Protein AF-A0A350IUK8-F1 (afdb_monomer_lite)

Foldseek 3Di:
DDQDQAQDLEEEEAAEDLVWDDQLCALQLPDCQDLNVLVCVLQQHDNVLSSSHHGGHQDTNDGDLVSSLVSVVSNLVNCPDPSHDLEHEYEQEADSSCVSPVHDDDQAFDWDWDARPNGIYIYTHHYRSHPPGCNVVPPCRSVSNNVVCCVRPVVRPGNPHPPPPPPDD

Radius of gyration: 15.31 Å; chains: 1; bounding box: 28×51×38 Å

Sequence (169 aa):
MSIPHIVSPVLLLGELNPRGADPRLALYHMPPGCSGDRLRRILGLSPAAYLRLDRVNLCDWRWEPEAAYARYEEVLRALDLPSAPPRLTIALLGARVREATRGPAPFRVVSFTTWQSGRKCHLVGLPHPSGRCREWNKPGAVDEARRLLRQVAPEVPWGEVGASKKEDA

Secondary structure (DSSP, 8-state):
-PPP---SSEEEEEEEETT---GGGTT---STTSHHHHHHHHHT--HHHHHTSEEEEEEESS--HHHHHHHHHHHHHHTTSTTS-SSEEEEEESHHHHHHTT--SSSSSEEEEEEETTEEEEEEEE---STT-GGGGSTTHHHHHHHHHHHH-TTS-TTSS--------

Structure (mmCIF, N/CA/C/O backbone):
data_AF-A0A350IUK8-F1
#
_entry.id   AF-A0A350IUK8-F1
#
loop_
_atom_site.group_PDB
_atom_site.id
_atom_site.type_symbol
_atom_site.label_atom_id
_atom_site.label_alt_id
_atom_site.label_comp_id
_atom_site.label_asym_id
_atom_site.label_entity_id
_atom_site.label_seq_id
_atom_site.pdbx_PDB_ins_code
_atom_site.Cartn_x
_atom_site.Cartn_y
_atom_site.Cartn_z
_atom_site.occupancy
_atom_site.B_iso_or_equiv
_atom_site.auth_seq_id
_atom_site.auth_comp_id
_atom_site.auth_asym_id
_atom_site.auth_atom_id
_atom_site.pdbx_PDB_model_num
ATOM 1 N N . MET A 1 1 ? 0.944 21.542 -0.659 1.00 55.44 1 MET A N 1
ATOM 2 C CA . MET A 1 1 ? 0.353 20.267 -1.124 1.00 55.44 1 MET A CA 1
ATOM 3 C C . MET A 1 1 ? -0.887 19.997 -0.285 1.00 55.44 1 MET A C 1
ATOM 5 O O . MET A 1 1 ? -0.896 20.389 0.873 1.00 55.44 1 MET A O 1
ATOM 9 N N . SER A 1 2 ? -1.957 19.454 -0.871 1.00 66.50 2 SER A N 1
ATOM 10 C CA . SER A 1 2 ? -3.186 19.131 -0.129 1.00 66.50 2 SER A CA 1
ATOM 11 C C . SER A 1 2 ? -2.981 17.834 0.661 1.00 66.50 2 SER A C 1
ATOM 13 O O . SER A 1 2 ? -2.363 16.904 0.145 1.00 66.50 2 SER A O 1
ATOM 15 N N . ILE A 1 3 ? -3.461 17.795 1.906 1.00 73.38 3 ILE A N 1
ATOM 16 C CA . ILE A 1 3 ? -3.424 16.602 2.763 1.00 73.38 3 ILE A CA 1
ATOM 17 C C . ILE A 1 3 ? -4.226 15.485 2.070 1.00 73.38 3 ILE A C 1
ATOM 19 O O . ILE A 1 3 ? -5.337 15.749 1.605 1.00 73.38 3 ILE A O 1
ATOM 23 N N . PRO A 1 4 ? -3.701 14.249 1.966 1.00 81.50 4 PRO A N 1
ATOM 24 C CA . PRO A 1 4 ? -4.431 13.166 1.320 1.00 81.50 4 PRO A CA 1
ATOM 25 C C . PRO A 1 4 ? -5.722 12.850 2.085 1.00 81.50 4 PRO A C 1
ATOM 27 O O . PRO A 1 4 ? -5.719 12.734 3.306 1.00 81.50 4 PRO A O 1
ATOM 30 N N . HIS A 1 5 ? -6.827 12.666 1.365 1.00 83.50 5 HIS A N 1
ATOM 31 C CA . HIS A 1 5 ? -8.075 12.193 1.959 1.00 83.50 5 HIS A CA 1
ATOM 32 C C . HIS A 1 5 ? -8.037 10.668 2.065 1.00 83.50 5 HIS A C 1
ATOM 34 O O . HIS A 1 5 ? -8.076 9.984 1.045 1.00 83.50 5 HIS A O 1
ATOM 40 N N . ILE A 1 6 ? -7.939 10.153 3.292 1.00 87.81 6 ILE A N 1
ATOM 41 C CA . ILE A 1 6 ? -7.912 8.715 3.585 1.00 87.81 6 ILE A CA 1
ATOM 42 C C . ILE A 1 6 ? -9.267 8.328 4.169 1.00 87.81 6 ILE A C 1
ATOM 44 O O . ILE A 1 6 ? -9.665 8.835 5.218 1.00 87.81 6 ILE A O 1
ATOM 48 N N . VAL A 1 7 ? -9.980 7.459 3.462 1.00 89.50 7 VAL A N 1
ATOM 49 C CA . VAL A 1 7 ? -11.358 7.039 3.767 1.00 89.50 7 VAL A CA 1
ATOM 50 C C . VAL A 1 7 ? -11.547 5.525 3.661 1.00 89.50 7 VAL A C 1
ATOM 52 O O . VAL A 1 7 ? -12.505 4.981 4.205 1.00 89.50 7 VAL A O 1
ATOM 55 N N . SER A 1 8 ? -10.634 4.826 2.984 1.00 91.56 8 SER A N 1
ATOM 56 C CA . SER A 1 8 ? -10.604 3.369 2.891 1.00 91.56 8 SER A CA 1
ATOM 57 C C . SER A 1 8 ? -9.878 2.771 4.099 1.00 91.56 8 SER A C 1
ATOM 59 O O . SER A 1 8 ? -8.836 3.292 4.502 1.00 91.56 8 SER A O 1
ATOM 61 N N . PRO A 1 9 ? -10.334 1.620 4.635 1.00 92.44 9 PRO A N 1
ATOM 62 C CA . PRO A 1 9 ? -9.636 0.901 5.707 1.00 92.44 9 PRO A CA 1
ATOM 63 C C . PRO A 1 9 ? -8.247 0.391 5.292 1.00 92.44 9 PRO A C 1
ATOM 65 O O . PRO A 1 9 ? -7.466 -0.044 6.139 1.00 92.44 9 PRO A O 1
ATOM 68 N N . VAL A 1 10 ? -7.908 0.468 4.002 1.00 95.94 10 VAL A N 1
ATOM 69 C CA . VAL A 1 10 ? -6.590 0.125 3.471 1.00 95.94 10 VAL A CA 1
ATOM 70 C C . VAL A 1 10 ? -6.004 1.271 2.652 1.00 95.94 10 VAL A C 1
ATOM 72 O O . VAL A 1 10 ? -6.631 1.740 1.695 1.00 95.94 10 VAL A O 1
ATOM 75 N N . LEU A 1 11 ? -4.764 1.631 2.989 1.00 96.25 11 LEU A N 1
ATOM 76 C CA . LEU A 1 11 ? -3.905 2.572 2.276 1.00 96.25 11 LEU A CA 1
ATOM 77 C C . LEU A 1 11 ? -2.696 1.844 1.673 1.00 96.25 11 LEU A C 1
ATOM 79 O O . LEU A 1 11 ? -1.945 1.165 2.371 1.00 96.25 11 LEU A O 1
ATOM 83 N N . LEU A 1 12 ? -2.467 2.031 0.376 1.00 97.50 12 LEU A N 1
ATOM 84 C CA . LEU A 1 12 ? -1.279 1.565 -0.333 1.00 97.50 12 LEU A CA 1
ATOM 85 C C . LEU A 1 12 ? -0.259 2.704 -0.436 1.00 97.50 12 LEU A C 1
ATOM 87 O O . LEU A 1 12 ? -0.550 3.738 -1.040 1.00 97.50 12 LEU A O 1
ATOM 91 N N . LEU A 1 13 ? 0.939 2.502 0.112 1.00 96.94 13 LEU A N 1
ATOM 92 C CA . LEU A 1 13 ? 2.004 3.500 0.138 1.00 96.94 13 LEU A CA 1
ATOM 93 C C . LEU A 1 13 ? 3.155 3.091 -0.791 1.00 96.94 13 LEU A C 1
ATOM 95 O O . LEU A 1 13 ? 3.868 2.119 -0.533 1.00 96.94 13 LEU A O 1
ATOM 99 N N . GLY A 1 14 ? 3.303 3.816 -1.897 1.00 96.75 14 GLY A N 1
ATOM 100 C CA . GLY A 1 14 ? 4.292 3.578 -2.948 1.00 96.75 14 GLY A CA 1
ATOM 101 C C . GLY A 1 14 ? 5.444 4.583 -2.954 1.00 96.75 14 GLY A C 1
ATOM 102 O O . GLY A 1 14 ? 5.423 5.593 -2.255 1.00 96.75 14 GLY A O 1
ATOM 103 N N . GLU A 1 15 ? 6.460 4.302 -3.775 1.00 95.81 15 GLU A N 1
ATOM 104 C CA . GLU A 1 15 ? 7.630 5.175 -3.926 1.00 95.81 15 GLU A CA 1
ATOM 105 C C . GLU A 1 15 ? 7.271 6.468 -4.672 1.00 95.81 15 GLU A C 1
ATOM 107 O O . GLU A 1 15 ? 7.212 7.540 -4.079 1.00 95.81 15 GLU A O 1
ATOM 112 N N . LEU A 1 16 ? 7.035 6.359 -5.982 1.00 94.38 16 LEU A N 1
ATOM 113 C CA . LEU A 1 16 ? 6.731 7.464 -6.891 1.00 94.38 16 LEU A CA 1
ATOM 114 C C . LEU A 1 16 ? 6.085 6.944 -8.179 1.00 94.38 16 LEU A C 1
ATOM 116 O O . LEU A 1 16 ? 6.186 5.758 -8.509 1.00 94.38 16 LEU A O 1
ATOM 120 N N . ASN A 1 17 ? 5.452 7.839 -8.940 1.00 90.88 17 ASN A N 1
ATOM 121 C CA . ASN A 1 17 ? 5.054 7.570 -10.319 1.00 90.88 17 ASN A CA 1
ATOM 122 C C . ASN A 1 17 ? 6.061 8.261 -11.258 1.00 90.88 17 ASN A C 1
ATOM 124 O O . ASN A 1 17 ? 6.105 9.488 -11.299 1.00 90.88 17 ASN A O 1
ATOM 128 N N . PRO A 1 18 ? 6.864 7.514 -12.041 1.00 85.62 18 PRO A N 1
ATOM 129 C CA . PRO A 1 18 ? 7.897 8.120 -12.884 1.00 85.62 18 PRO A CA 1
ATOM 130 C C . PRO A 1 18 ? 7.319 8.920 -14.059 1.00 85.62 18 PRO A C 1
ATOM 132 O O . PRO A 1 18 ? 8.064 9.581 -14.772 1.00 85.62 18 PRO A O 1
ATOM 135 N N . ARG A 1 19 ? 6.004 8.828 -14.303 1.00 85.31 19 ARG A N 1
ATOM 136 C CA . ARG A 1 19 ? 5.315 9.500 -15.410 1.00 85.31 19 ARG A CA 1
ATOM 137 C C . ARG A 1 19 ? 4.571 10.769 -14.993 1.00 85.31 19 ARG A C 1
ATOM 139 O O . ARG A 1 19 ? 3.959 11.394 -15.852 1.00 85.31 19 ARG A O 1
ATOM 146 N N . GLY A 1 20 ? 4.575 11.133 -13.712 1.00 86.69 20 GLY A N 1
ATOM 147 C CA . GLY A 1 20 ? 3.917 12.352 -13.251 1.00 86.69 20 GLY A CA 1
ATOM 148 C C . GLY A 1 20 ? 3.696 12.415 -11.746 1.00 86.69 20 GLY A C 1
ATOM 149 O O . GLY A 1 20 ? 3.797 11.411 -11.047 1.00 86.69 20 GLY A O 1
ATOM 150 N N . ALA A 1 21 ? 3.345 13.610 -11.278 1.00 90.19 21 ALA A N 1
ATOM 151 C CA . ALA A 1 21 ? 3.102 13.925 -9.869 1.00 90.19 21 ALA A CA 1
ATOM 152 C C . ALA A 1 21 ? 1.609 14.026 -9.499 1.00 90.19 21 ALA A C 1
ATOM 154 O O . ALA A 1 21 ? 1.286 14.443 -8.394 1.00 90.19 21 ALA A O 1
ATOM 155 N N . ASP A 1 22 ? 0.683 13.689 -10.409 1.00 91.94 22 ASP A N 1
ATOM 156 C CA . ASP A 1 22 ? -0.752 13.702 -10.089 1.00 91.94 22 ASP A CA 1
ATOM 157 C C . ASP A 1 22 ? -1.048 12.650 -9.001 1.00 91.94 22 ASP A C 1
ATOM 159 O O . ASP A 1 22 ? -0.901 11.448 -9.270 1.00 91.94 22 ASP A O 1
ATOM 163 N N . PRO A 1 23 ? -1.501 13.054 -7.796 1.00 90.94 23 PRO A N 1
ATOM 164 C CA . PRO A 1 23 ? -1.766 12.123 -6.701 1.00 90.94 23 PRO A CA 1
ATOM 165 C C . PRO A 1 23 ? -2.822 11.070 -7.050 1.00 90.94 23 PRO A C 1
ATOM 167 O O . PRO A 1 23 ? -2.750 9.940 -6.572 1.00 90.94 23 PRO A O 1
ATOM 170 N N . ARG A 1 24 ? -3.768 11.386 -7.947 1.00 91.75 24 ARG A N 1
ATOM 171 C CA . ARG A 1 24 ? -4.810 10.446 -8.404 1.00 91.75 24 ARG A CA 1
ATOM 172 C C . ARG A 1 24 ? -4.228 9.278 -9.196 1.00 91.75 24 ARG A C 1
ATOM 174 O O . ARG A 1 24 ? -4.849 8.220 -9.292 1.00 91.75 24 ARG A O 1
ATOM 181 N N . LEU A 1 25 ? -3.034 9.469 -9.760 1.00 94.00 25 LEU A N 1
ATOM 182 C CA . LEU A 1 25 ? -2.306 8.460 -10.521 1.00 94.00 25 LEU A CA 1
ATOM 183 C C . LEU A 1 25 ? -1.313 7.664 -9.658 1.00 94.00 25 LEU A C 1
ATOM 185 O O . LEU A 1 25 ? -0.592 6.813 -10.189 1.00 94.00 25 LEU A O 1
ATOM 189 N N . ALA A 1 26 ? -1.273 7.887 -8.338 1.00 95.38 26 ALA A N 1
ATOM 190 C CA . ALA A 1 26 ? -0.479 7.073 -7.426 1.00 95.38 26 ALA A CA 1
ATOM 191 C C . ALA A 1 26 ? -0.910 5.601 -7.508 1.00 95.38 26 ALA A C 1
ATOM 193 O O . ALA A 1 26 ? -2.080 5.263 -7.317 1.00 95.38 26 ALA A O 1
ATOM 194 N N . LEU A 1 27 ? 0.050 4.724 -7.834 1.00 96.00 27 LEU A N 1
ATOM 195 C CA . LEU A 1 27 ? -0.152 3.277 -7.999 1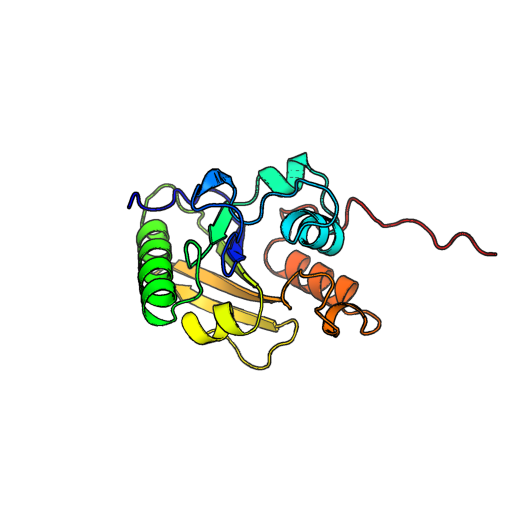.00 96.00 27 LEU A CA 1
ATOM 196 C C . LEU A 1 27 ? -1.358 2.918 -8.888 1.00 96.00 27 LEU A C 1
ATOM 198 O O . LEU A 1 27 ? -1.985 1.873 -8.698 1.00 96.00 27 LEU A O 1
ATOM 202 N N . TYR A 1 28 ? -1.708 3.772 -9.851 1.00 96.62 28 TYR A N 1
ATOM 203 C CA . TYR A 1 28 ? -2.850 3.518 -10.718 1.00 96.62 28 TYR A CA 1
ATOM 204 C C . TYR A 1 28 ? -2.626 2.246 -11.541 1.00 96.62 28 TYR A C 1
ATOM 206 O O . TYR A 1 28 ? -1.512 1.964 -11.986 1.00 96.62 28 TYR A O 1
ATOM 214 N N . HIS A 1 29 ? -3.680 1.448 -11.721 1.00 96.00 29 HIS A N 1
ATOM 215 C CA . HIS A 1 29 ? -3.563 0.101 -12.287 1.00 96.00 29 HIS A CA 1
ATOM 216 C C . HIS A 1 29 ? -3.428 0.067 -13.816 1.00 96.00 29 HIS A C 1
ATOM 218 O O . HIS A 1 29 ? -3.355 -1.013 -14.387 1.00 96.00 29 HIS A O 1
ATOM 224 N N . MET A 1 30 ? -3.403 1.225 -14.474 1.00 94.06 30 MET A N 1
ATOM 225 C CA . MET A 1 30 ? -3.213 1.347 -15.917 1.00 94.06 30 MET A CA 1
ATOM 226 C C . MET A 1 30 ? -1.952 2.162 -16.224 1.00 94.06 30 MET A C 1
ATOM 228 O O . MET A 1 30 ? -1.589 3.041 -15.437 1.00 94.06 30 MET A O 1
ATOM 232 N N . PRO A 1 31 ? -1.288 1.911 -17.366 1.00 93.50 31 PRO A N 1
ATOM 233 C CA . PRO A 1 31 ? -1.582 0.856 -18.350 1.00 93.50 31 PRO A CA 1
ATOM 234 C C . PRO A 1 31 ? -1.197 -0.559 -17.855 1.00 93.50 31 PRO A C 1
ATOM 236 O O . PRO A 1 31 ? -0.469 -0.676 -16.865 1.00 93.50 31 PRO A O 1
ATOM 239 N N . PRO A 1 32 ? -1.634 -1.639 -18.540 1.00 94.62 32 PRO A N 1
ATOM 240 C CA . PRO A 1 32 ? -1.231 -3.007 -18.212 1.00 94.62 32 PRO A CA 1
ATOM 241 C C . PRO A 1 32 ? 0.291 -3.155 -18.113 1.00 94.62 32 PRO A C 1
ATOM 243 O O . PRO A 1 32 ? 1.045 -2.561 -18.883 1.00 94.62 32 PRO A O 1
ATOM 246 N N . GLY A 1 33 ? 0.764 -3.936 -17.140 1.00 90.38 33 GLY A N 1
ATOM 247 C CA . GLY A 1 33 ? 2.195 -4.094 -16.898 1.00 90.38 33 GLY A CA 1
ATOM 248 C C . GLY A 1 33 ? 2.874 -2.887 -16.238 1.00 90.38 33 GLY A C 1
ATOM 249 O O . GLY A 1 33 ? 4.102 -2.882 -16.137 1.00 90.38 33 GLY A O 1
ATOM 250 N N . CYS A 1 34 ? 2.144 -1.885 -15.740 1.00 93.38 34 CYS A N 1
ATOM 251 C CA . CYS A 1 34 ? 2.699 -0.912 -14.795 1.00 93.38 34 CYS A CA 1
ATOM 252 C C . CYS A 1 34 ? 2.816 -1.517 -13.377 1.00 93.38 34 CYS A C 1
ATOM 254 O O . CYS A 1 34 ? 2.408 -2.654 -13.124 1.00 93.38 34 CYS A O 1
ATOM 256 N N . SER A 1 35 ? 3.414 -0.782 -12.434 1.00 94.62 35 SER A N 1
ATOM 257 C CA . SER A 1 35 ? 3.510 -1.219 -11.031 1.00 94.62 35 SER A CA 1
ATOM 258 C C . SER A 1 35 ? 2.131 -1.399 -10.384 1.00 94.62 35 SER A C 1
ATOM 260 O O . SER A 1 35 ? 1.926 -2.383 -9.684 1.00 94.62 35 SER A O 1
ATOM 262 N N . GLY A 1 36 ? 1.176 -0.501 -10.652 1.00 96.31 36 GLY A N 1
ATOM 263 C CA . GLY A 1 36 ? -0.187 -0.618 -10.128 1.00 96.31 36 GLY A CA 1
ATOM 264 C C . GLY A 1 36 ? -0.950 -1.817 -10.698 1.00 96.31 36 GLY A C 1
ATOM 265 O O . GLY A 1 36 ? -1.620 -2.519 -9.948 1.00 96.31 36 GLY A O 1
ATOM 266 N N . ASP A 1 37 ? -0.811 -2.113 -11.998 1.00 96.56 37 ASP A N 1
ATOM 267 C CA . ASP A 1 37 ? -1.416 -3.307 -12.613 1.00 96.56 37 ASP A CA 1
ATOM 268 C C . ASP A 1 37 ? -0.883 -4.588 -11.964 1.00 96.56 37 ASP A C 1
ATOM 270 O O . ASP A 1 37 ? -1.645 -5.478 -11.581 1.00 96.56 37 ASP A O 1
ATOM 274 N N . ARG A 1 38 ? 0.445 -4.679 -11.813 1.00 96.38 38 ARG A N 1
ATOM 275 C CA . ARG A 1 38 ? 1.079 -5.827 -11.157 1.00 96.38 38 ARG A CA 1
ATOM 276 C C . ARG A 1 38 ? 0.635 -5.950 -9.712 1.00 96.38 38 ARG A C 1
ATOM 278 O O . ARG A 1 38 ? 0.280 -7.050 -9.304 1.00 96.38 38 ARG A O 1
ATOM 285 N N . LEU A 1 39 ? 0.609 -4.844 -8.966 1.00 97.56 39 LEU A N 1
ATOM 286 C CA . LEU A 1 39 ? 0.139 -4.839 -7.587 1.00 97.56 39 LEU A CA 1
ATOM 287 C C . LEU A 1 39 ? -1.296 -5.356 -7.504 1.00 97.56 39 LEU A C 1
ATOM 289 O O . LEU A 1 39 ? -1.550 -6.299 -6.769 1.00 97.56 39 LEU A O 1
ATOM 293 N N . ARG A 1 40 ? -2.216 -4.829 -8.317 1.00 97.62 40 ARG A N 1
ATOM 294 C CA . ARG A 1 40 ? -3.603 -5.311 -8.388 1.00 97.62 40 ARG A CA 1
ATOM 295 C C . ARG A 1 40 ? -3.681 -6.824 -8.613 1.00 97.62 40 ARG A C 1
ATOM 297 O O . ARG A 1 40 ? -4.454 -7.497 -7.935 1.00 97.62 40 ARG A O 1
ATOM 304 N N . ARG A 1 41 ? -2.882 -7.367 -9.539 1.00 96.25 41 ARG A N 1
ATOM 305 C CA . ARG A 1 41 ? -2.835 -8.813 -9.824 1.00 96.25 41 ARG A CA 1
ATOM 306 C C . ARG A 1 41 ? -2.242 -9.621 -8.671 1.00 96.25 41 ARG A C 1
ATOM 308 O O . ARG A 1 41 ? -2.8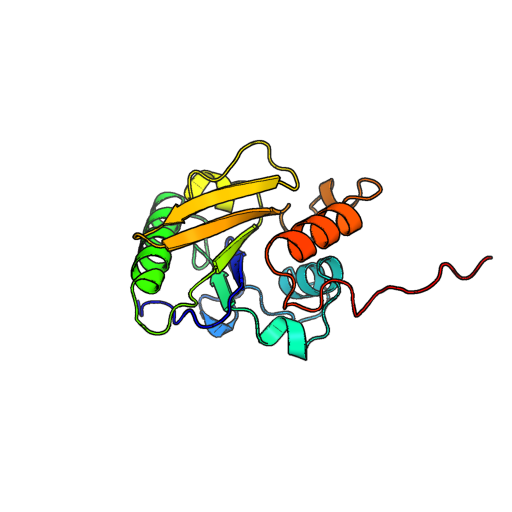04 -10.652 -8.311 1.00 96.25 41 ARG A O 1
ATOM 315 N N . ILE A 1 42 ? -1.171 -9.137 -8.043 1.00 96.38 42 ILE A N 1
ATOM 316 C CA . ILE A 1 42 ? -0.591 -9.737 -6.830 1.00 96.38 42 ILE A CA 1
ATOM 317 C C . ILE A 1 42 ? -1.647 -9.790 -5.721 1.00 96.38 42 ILE A C 1
ATOM 319 O O . ILE A 1 42 ? -1.862 -10.839 -5.129 1.00 96.38 42 ILE A O 1
ATOM 323 N N . LEU A 1 43 ? -2.382 -8.702 -5.502 1.00 97.12 43 LEU A N 1
ATOM 324 C CA . LEU A 1 43 ? -3.473 -8.627 -4.526 1.00 97.12 43 LEU A CA 1
ATOM 325 C C . LEU A 1 43 ? -4.701 -9.462 -4.935 1.00 97.12 43 LEU A C 1
ATOM 327 O O . LEU A 1 43 ? -5.535 -9.790 -4.094 1.00 97.12 43 LEU A O 1
ATOM 331 N N . GLY A 1 44 ? -4.793 -9.835 -6.215 1.00 96.69 44 GLY A N 1
ATOM 332 C CA . GLY A 1 44 ? -5.889 -10.607 -6.794 1.00 96.69 44 GLY A CA 1
ATOM 333 C C . GLY A 1 44 ? -7.216 -9.856 -6.766 1.00 96.69 44 GLY A C 1
ATOM 334 O O . GLY A 1 44 ? -8.247 -10.442 -6.462 1.00 96.69 44 GLY A O 1
ATOM 335 N N . LEU A 1 45 ? -7.180 -8.549 -7.029 1.00 97.31 45 LEU A N 1
ATOM 336 C CA . LEU A 1 45 ? -8.354 -7.681 -6.985 1.00 97.31 45 LEU A CA 1
ATOM 337 C C . LEU A 1 45 ? -8.897 -7.388 -8.388 1.00 97.31 45 LEU A C 1
ATOM 339 O O . LEU A 1 45 ? -8.147 -7.185 -9.355 1.00 97.31 45 LEU A O 1
ATOM 343 N N . SER A 1 46 ? -10.222 -7.276 -8.488 1.00 96.62 46 SER A N 1
ATOM 344 C CA . SER A 1 46 ? -10.856 -6.656 -9.653 1.00 96.62 46 SER A CA 1
ATOM 345 C C . SER A 1 46 ? -10.426 -5.182 -9.769 1.00 96.62 46 SER A C 1
ATOM 347 O O . SER A 1 46 ? -10.045 -4.569 -8.764 1.00 96.62 46 SER A O 1
ATOM 349 N N . PRO A 1 47 ? -10.469 -4.569 -10.968 1.00 96.25 47 PRO A N 1
ATOM 350 C CA . PRO A 1 47 ? -10.173 -3.142 -11.119 1.00 96.25 47 PRO A CA 1
ATOM 351 C C . PRO A 1 47 ? -11.019 -2.263 -10.189 1.00 96.25 47 PRO A C 1
ATOM 353 O O . PRO A 1 47 ? -10.483 -1.378 -9.527 1.00 96.25 47 PRO A O 1
ATOM 356 N N . ALA A 1 48 ? -12.316 -2.560 -10.068 1.00 96.25 48 ALA A N 1
ATOM 357 C CA . ALA A 1 48 ? -13.227 -1.830 -9.193 1.00 96.25 48 ALA A CA 1
ATOM 358 C C . ALA A 1 48 ? -12.839 -1.958 -7.710 1.00 96.25 48 ALA A C 1
ATOM 360 O O . ALA A 1 48 ? -12.762 -0.948 -7.014 1.00 96.25 48 ALA A O 1
ATOM 361 N N . ALA A 1 49 ? -12.542 -3.171 -7.230 1.00 96.94 49 ALA A N 1
ATOM 362 C CA . ALA A 1 49 ? -12.113 -3.380 -5.846 1.00 96.94 49 ALA A CA 1
ATOM 363 C C . ALA A 1 49 ? -10.776 -2.686 -5.547 1.00 96.94 49 ALA A C 1
ATOM 365 O O . ALA A 1 49 ? -10.631 -2.049 -4.509 1.00 96.94 49 ALA A O 1
ATOM 366 N N . TYR A 1 50 ? -9.821 -2.741 -6.478 1.00 97.56 50 TYR A N 1
ATOM 367 C CA . TYR A 1 50 ? -8.531 -2.067 -6.329 1.00 97.56 50 TYR A CA 1
ATOM 368 C C . TYR A 1 50 ? -8.665 -0.545 -6.252 1.00 97.56 50 TYR A C 1
ATOM 370 O O . TYR A 1 50 ? -7.975 0.094 -5.459 1.00 97.56 50 TYR A O 1
ATOM 378 N N . LEU A 1 51 ? -9.553 0.042 -7.061 1.00 96.69 51 LEU A N 1
ATOM 379 C CA . LEU A 1 51 ? -9.764 1.488 -7.087 1.00 96.69 51 LEU A CA 1
ATOM 380 C C . LEU A 1 51 ? -10.418 2.036 -5.813 1.00 96.69 51 LEU A C 1
ATOM 382 O O . LEU A 1 51 ? -10.210 3.212 -5.520 1.00 96.69 51 LEU A O 1
ATOM 386 N N . ARG A 1 52 ? -11.128 1.197 -5.045 1.00 96.19 52 ARG A N 1
ATOM 387 C CA . ARG A 1 52 ? -11.696 1.554 -3.732 1.00 96.19 52 ARG A CA 1
ATOM 388 C C . ARG A 1 52 ? -10.652 1.698 -2.625 1.00 96.19 52 ARG A C 1
ATOM 390 O O . ARG A 1 52 ? -10.971 2.274 -1.595 1.00 96.19 52 ARG A O 1
ATOM 397 N N . LEU A 1 53 ? -9.442 1.169 -2.814 1.00 96.75 53 LEU A N 1
ATOM 398 C CA . LEU A 1 53 ? -8.352 1.350 -1.856 1.00 96.75 53 LEU A CA 1
ATOM 399 C C . LEU A 1 53 ? -7.794 2.771 -1.958 1.00 96.75 53 LEU A C 1
ATOM 401 O O . LEU A 1 53 ? -7.755 3.333 -3.056 1.00 96.75 53 LEU A O 1
ATOM 405 N N . ASP A 1 54 ? -7.275 3.315 -0.862 1.00 96.69 54 ASP A N 1
ATOM 406 C CA . ASP A 1 54 ? -6.513 4.559 -0.929 1.00 96.69 54 ASP A CA 1
ATOM 407 C C . ASP A 1 54 ? -5.092 4.271 -1.415 1.00 96.69 54 ASP A C 1
ATOM 409 O O . ASP A 1 54 ? -4.520 3.207 -1.158 1.00 96.69 54 ASP A O 1
ATOM 413 N N . ARG A 1 55 ? -4.515 5.209 -2.168 1.00 96.62 55 ARG A N 1
ATOM 414 C CA . ARG A 1 55 ? -3.187 5.074 -2.781 1.00 96.62 55 ARG A CA 1
ATOM 415 C C . ARG A 1 55 ? -2.436 6.389 -2.670 1.00 96.62 55 ARG A C 1
ATOM 417 O O . ARG A 1 55 ? -2.946 7.419 -3.097 1.00 96.62 55 ARG A O 1
ATOM 424 N N . VAL A 1 56 ? -1.211 6.337 -2.160 1.00 96.56 56 VAL A N 1
ATOM 425 C CA . VAL A 1 56 ? -0.325 7.500 -2.040 1.00 96.56 56 VAL A CA 1
ATOM 426 C C . VAL A 1 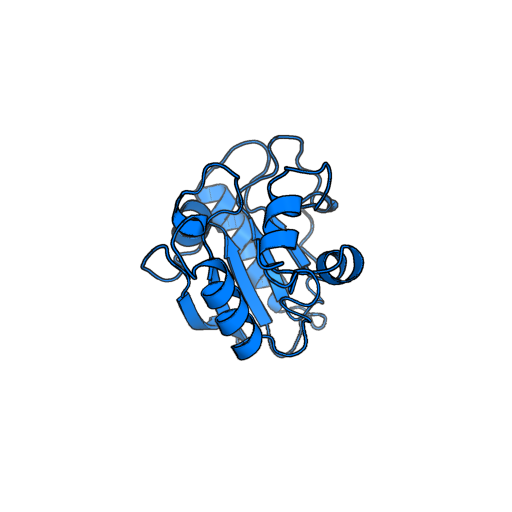56 ? 1.086 7.102 -2.459 1.00 96.56 56 VAL A C 1
ATOM 428 O O . VAL A 1 56 ? 1.562 6.024 -2.117 1.00 96.56 56 VAL A O 1
ATOM 431 N N . ASN A 1 57 ? 1.762 7.983 -3.193 1.00 96.62 57 ASN A N 1
ATOM 432 C CA . ASN A 1 57 ? 3.203 7.907 -3.406 1.00 96.62 57 ASN A CA 1
ATOM 433 C C . ASN A 1 57 ? 3.915 8.907 -2.489 1.00 96.62 57 ASN A C 1
ATOM 435 O O . ASN A 1 57 ? 3.407 10.007 -2.257 1.00 96.62 57 ASN A O 1
ATOM 439 N N . LEU A 1 58 ? 5.090 8.522 -1.992 1.00 96.31 58 LEU A N 1
ATOM 440 C CA . LEU A 1 58 ? 5.882 9.344 -1.078 1.00 96.31 58 LEU A CA 1
ATOM 441 C C . LEU A 1 58 ? 6.688 10.440 -1.776 1.00 96.31 58 LEU A C 1
ATOM 443 O O . LEU A 1 58 ? 6.922 11.486 -1.181 1.00 96.31 58 LEU A O 1
ATOM 447 N N . CYS A 1 59 ? 7.079 10.232 -3.030 1.00 95.38 59 CYS A N 1
ATOM 448 C CA . CYS A 1 59 ? 7.787 11.237 -3.810 1.00 95.38 59 CYS A CA 1
ATOM 449 C C . CYS A 1 59 ? 7.146 11.482 -5.174 1.00 95.38 59 CYS A C 1
ATOM 451 O O . CYS A 1 59 ? 6.468 10.623 -5.747 1.00 95.38 59 CYS A O 1
ATOM 453 N N . ASP A 1 60 ? 7.468 12.650 -5.718 1.00 91.69 60 ASP A N 1
ATOM 454 C CA . ASP A 1 60 ? 7.099 13.092 -7.053 1.00 91.69 60 ASP A CA 1
ATOM 455 C C . ASP A 1 60 ? 8.359 13.103 -7.931 1.00 91.69 60 ASP A C 1
ATOM 457 O O . ASP A 1 60 ? 9.383 13.637 -7.519 1.00 91.69 60 ASP A O 1
ATOM 461 N N . TRP A 1 61 ? 8.291 12.525 -9.139 1.00 87.69 61 TRP A N 1
ATOM 462 C CA . TRP A 1 61 ? 9.364 12.454 -10.158 1.00 87.69 61 TRP A CA 1
ATOM 463 C C . TRP A 1 61 ? 10.648 11.696 -9.775 1.00 87.69 61 TRP A C 1
ATOM 465 O O . TRP A 1 61 ? 11.103 10.840 -10.537 1.00 87.69 61 TRP A O 1
ATOM 475 N N . ARG A 1 62 ? 11.234 11.984 -8.612 1.00 92.38 62 ARG A N 1
ATOM 476 C CA . ARG A 1 62 ? 12.496 11.441 -8.108 1.00 92.38 62 ARG A CA 1
ATOM 477 C C . ARG A 1 62 ? 12.337 11.005 -6.656 1.00 92.38 62 ARG A C 1
ATOM 479 O O . ARG A 1 62 ? 11.625 11.625 -5.884 1.00 92.38 62 ARG A O 1
ATOM 486 N N . TRP A 1 63 ? 13.027 9.930 -6.285 1.00 94.50 63 TRP A N 1
ATOM 487 C CA . TRP A 1 63 ? 13.095 9.489 -4.897 1.00 94.50 63 TRP A CA 1
ATOM 488 C C . TRP A 1 63 ? 14.035 10.381 -4.082 1.00 94.50 63 TRP A C 1
ATOM 490 O O . TRP A 1 63 ? 15.223 10.478 -4.404 1.00 94.50 63 TRP A O 1
ATOM 500 N N . GLU A 1 64 ? 13.509 10.963 -3.008 1.00 94.88 64 GLU A N 1
ATOM 501 C CA . GLU A 1 64 ? 14.241 11.797 -2.055 1.00 94.88 64 GLU A CA 1
ATOM 502 C C . GLU A 1 64 ? 13.819 11.403 -0.628 1.00 94.88 64 GLU A C 1
ATOM 504 O O . GLU A 1 64 ? 12.664 11.627 -0.272 1.00 94.88 64 GLU A O 1
ATOM 509 N N . PRO A 1 65 ? 14.703 10.793 0.191 1.00 93.62 65 PRO A N 1
ATOM 510 C CA . PRO A 1 65 ? 14.326 10.245 1.499 1.00 93.62 65 PRO A CA 1
ATOM 511 C C . PRO A 1 65 ? 13.657 11.251 2.444 1.00 93.62 65 PRO A C 1
ATOM 513 O O . PRO A 1 65 ? 12.648 10.926 3.062 1.00 93.62 65 PRO A O 1
ATOM 516 N N . GLU A 1 66 ? 14.171 12.481 2.508 1.00 93.50 66 GLU A N 1
ATOM 517 C CA . GLU A 1 66 ? 13.601 13.539 3.353 1.00 93.50 66 GLU A CA 1
ATOM 518 C C . GLU A 1 66 ? 12.207 13.959 2.874 1.00 93.50 66 GLU A C 1
ATOM 520 O O . GLU A 1 66 ? 11.276 14.071 3.671 1.00 93.50 66 GLU A O 1
ATOM 525 N N . ALA A 1 67 ? 12.021 14.111 1.558 1.00 94.25 67 ALA A N 1
ATOM 526 C CA . ALA A 1 67 ? 10.711 14.409 0.982 1.00 94.25 67 ALA A CA 1
ATOM 527 C C . ALA A 1 67 ? 9.725 13.248 1.196 1.00 94.25 67 ALA A C 1
ATOM 529 O O . ALA A 1 67 ? 8.555 13.476 1.500 1.00 94.25 67 ALA A O 1
ATOM 530 N N . ALA A 1 68 ? 10.205 12.004 1.093 1.00 96.00 68 ALA A N 1
ATOM 531 C CA . ALA A 1 68 ? 9.411 10.814 1.364 1.00 96.00 68 ALA A CA 1
ATOM 532 C C . ALA A 1 68 ? 8.926 10.779 2.816 1.00 96.00 68 ALA A C 1
ATOM 534 O O . ALA A 1 68 ? 7.752 10.505 3.068 1.00 96.00 68 ALA A O 1
ATOM 535 N N . TYR A 1 69 ? 9.811 11.085 3.768 1.00 94.62 69 TYR A N 1
ATOM 536 C CA . TYR A 1 69 ? 9.452 11.156 5.179 1.00 94.62 69 TYR A CA 1
ATOM 537 C C . TYR A 1 69 ? 8.475 12.305 5.454 1.00 94.62 69 TYR A C 1
ATOM 539 O O . TYR A 1 69 ? 7.455 12.097 6.105 1.00 94.62 69 TYR A O 1
ATOM 547 N N . ALA A 1 70 ? 8.706 13.488 4.878 1.00 94.25 70 ALA A N 1
ATOM 548 C CA . ALA A 1 70 ? 7.794 14.623 5.012 1.00 94.25 70 ALA A CA 1
ATOM 549 C C . ALA A 1 70 ? 6.381 14.305 4.486 1.00 94.25 70 ALA A C 1
ATOM 551 O O . ALA A 1 70 ? 5.390 14.608 5.153 1.00 94.25 70 ALA A O 1
ATOM 552 N N . ARG A 1 71 ? 6.269 13.631 3.331 1.00 94.69 71 ARG A N 1
ATOM 553 C CA . ARG A 1 71 ? 4.979 13.173 2.788 1.00 94.69 71 ARG A CA 1
ATOM 554 C C . ARG A 1 71 ? 4.340 12.088 3.657 1.00 94.69 71 ARG A C 1
ATOM 556 O O . ARG A 1 71 ? 3.119 12.049 3.787 1.00 94.69 71 ARG A O 1
ATOM 563 N N . TYR A 1 72 ? 5.135 11.209 4.260 1.00 93.94 72 TYR A N 1
ATOM 564 C CA . TYR A 1 72 ? 4.624 10.229 5.216 1.00 93.94 72 TYR A CA 1
ATOM 565 C C . TYR A 1 72 ? 4.041 10.907 6.465 1.00 93.94 72 TYR A C 1
ATOM 567 O O . TYR A 1 72 ? 2.942 10.563 6.882 1.00 93.94 72 TYR A O 1
ATOM 575 N N . GLU A 1 73 ? 4.697 11.934 7.001 1.00 91.94 73 GLU A N 1
ATOM 576 C CA . GLU A 1 73 ? 4.162 12.744 8.104 1.00 91.94 73 GLU A CA 1
ATOM 577 C C . GLU A 1 73 ? 2.845 13.450 7.720 1.00 91.94 73 GLU A C 1
ATOM 579 O O . GLU A 1 73 ? 1.924 13.542 8.530 1.00 91.94 73 GLU A O 1
ATOM 584 N N . GLU A 1 74 ? 2.701 13.910 6.470 1.00 92.69 74 GLU A N 1
ATOM 585 C CA . GLU A 1 74 ? 1.420 14.428 5.957 1.00 92.69 74 GLU A CA 1
ATOM 586 C C . GLU A 1 74 ? 0.324 13.355 5.932 1.00 92.69 74 GLU A C 1
ATOM 588 O O . GLU A 1 74 ? -0.818 13.638 6.295 1.00 92.69 74 GLU A O 1
ATOM 593 N N . VAL A 1 75 ? 0.667 12.123 5.543 1.00 91.69 75 VAL A N 1
ATOM 594 C CA . VAL A 1 75 ? -0.241 10.968 5.608 1.00 91.69 75 VAL A CA 1
ATOM 595 C C . VAL A 1 75 ? -0.654 10.691 7.051 1.00 91.69 75 VAL A C 1
ATOM 597 O O . VAL A 1 75 ? -1.839 10.498 7.295 1.00 91.69 75 VAL A O 1
ATOM 600 N N . LEU A 1 76 ? 0.275 10.712 8.010 1.00 89.12 76 LEU A N 1
ATOM 601 C CA . LEU A 1 76 ? -0.041 10.486 9.424 1.00 89.12 76 LEU A CA 1
ATOM 602 C C . LEU A 1 76 ? -0.987 11.554 9.982 1.00 89.12 76 LEU A C 1
ATOM 604 O O . LEU A 1 76 ? -1.953 11.210 10.657 1.00 89.12 76 LEU A O 1
ATOM 608 N N . ARG A 1 77 ? -0.777 12.829 9.628 1.00 88.88 77 ARG A N 1
ATOM 609 C CA . ARG A 1 77 ? -1.702 13.922 9.981 1.00 88.88 77 ARG A CA 1
ATOM 610 C C . ARG A 1 77 ? -3.092 13.741 9.369 1.00 88.88 77 ARG A C 1
ATOM 612 O O . ARG A 1 77 ? -4.086 14.119 9.979 1.00 88.88 77 ARG A O 1
ATOM 619 N N . ALA A 1 78 ? -3.196 13.151 8.178 1.00 87.94 78 ALA A N 1
ATOM 620 C CA . ALA A 1 78 ? -4.492 12.848 7.572 1.00 87.94 78 ALA A CA 1
ATOM 621 C C . ALA A 1 78 ? -5.294 11.793 8.358 1.00 87.94 78 ALA A C 1
ATOM 623 O O . ALA A 1 78 ? -6.520 11.759 8.257 1.00 87.94 78 ALA A O 1
ATOM 624 N N . LEU A 1 79 ? -4.628 10.944 9.151 1.00 85.12 79 LEU A N 1
ATOM 625 C CA . LEU A 1 79 ? -5.280 9.913 9.972 1.00 85.12 79 LEU A CA 1
ATOM 626 C C . LEU A 1 79 ? -5.976 10.467 11.221 1.00 85.12 79 LEU A C 1
ATOM 628 O O . LEU A 1 79 ? -6.816 9.773 11.808 1.00 85.12 79 LEU A O 1
ATOM 632 N N . ASP A 1 80 ? -5.653 11.707 11.590 1.00 84.12 80 ASP A N 1
ATOM 633 C CA . ASP A 1 80 ? -6.313 12.458 12.661 1.00 84.12 80 ASP A CA 1
ATOM 634 C C . ASP A 1 80 ? -7.651 13.060 12.220 1.00 84.12 80 ASP A C 1
ATOM 636 O O . ASP A 1 80 ? -8.449 13.497 13.051 1.00 84.12 80 ASP A O 1
ATOM 640 N N . LEU A 1 81 ? -7.930 13.081 10.914 1.00 82.88 81 LEU A N 1
ATOM 641 C CA . LEU A 1 81 ? -9.182 13.619 10.399 1.00 82.88 81 LEU A CA 1
ATOM 642 C C . LEU A 1 81 ? -10.363 12.698 10.764 1.00 82.88 81 LEU A C 1
ATOM 644 O O . LEU A 1 81 ? -10.229 11.472 10.699 1.00 82.88 81 LEU A O 1
ATOM 648 N N . PRO A 1 82 ? -11.561 13.249 11.058 1.00 82.31 82 PRO A N 1
ATOM 649 C CA . PRO A 1 82 ? -12.752 12.450 11.377 1.00 82.31 82 PRO A CA 1
ATOM 650 C C . PRO A 1 82 ? -13.164 11.460 10.281 1.00 82.31 82 PRO A C 1
ATOM 652 O O . PRO A 1 82 ? -13.854 10.484 10.557 1.00 82.31 82 PRO A O 1
ATOM 655 N N . SER A 1 83 ? -12.750 11.711 9.036 1.00 82.44 83 SER A N 1
ATOM 656 C CA . SER A 1 83 ? -13.009 10.840 7.889 1.00 82.44 83 SER A CA 1
ATOM 657 C C . SER A 1 83 ? -12.183 9.551 7.894 1.00 82.44 83 SER A C 1
ATOM 659 O O . SER A 1 83 ? -12.507 8.631 7.145 1.00 82.44 83 SER A O 1
ATOM 661 N N . ALA A 1 84 ? -11.116 9.480 8.696 1.00 82.88 84 ALA A N 1
ATOM 662 C CA . ALA A 1 84 ? -10.220 8.335 8.717 1.00 82.88 84 ALA A CA 1
ATOM 663 C C . ALA A 1 84 ? -10.876 7.114 9.392 1.00 82.88 84 ALA A C 1
ATOM 665 O O . ALA A 1 84 ? -11.509 7.232 10.450 1.00 82.88 84 ALA A O 1
ATOM 666 N N . PRO A 1 85 ? -10.696 5.906 8.833 1.00 85.31 85 PRO A N 1
ATOM 667 C CA . PRO A 1 85 ? -11.366 4.705 9.317 1.00 85.31 85 PRO A CA 1
ATOM 668 C C . PRO A 1 85 ? -10.878 4.293 10.720 1.00 85.31 85 PRO A C 1
ATOM 670 O O . PRO A 1 85 ? -9.695 4.442 11.038 1.00 85.31 85 PRO A O 1
ATOM 673 N N . PRO A 1 86 ? -11.744 3.713 11.580 1.00 80.31 86 PRO A N 1
ATOM 674 C CA . PRO A 1 86 ? -11.403 3.274 12.945 1.00 80.31 86 PRO A CA 1
ATOM 675 C C . PRO A 1 86 ? -10.240 2.277 12.994 1.00 80.31 86 PRO A C 1
ATOM 677 O O . PRO A 1 86 ? -9.447 2.287 13.934 1.00 80.31 86 PRO A O 1
ATOM 680 N N . ARG A 1 87 ? -10.129 1.430 11.969 1.00 84.06 87 ARG A N 1
ATOM 681 C CA . ARG A 1 87 ? -9.024 0.497 11.761 1.00 84.06 87 ARG A CA 1
ATOM 682 C C . ARG A 1 87 ? -8.416 0.788 10.404 1.00 84.06 87 ARG A C 1
ATOM 684 O O . ARG A 1 87 ? -9.148 0.915 9.427 1.00 84.06 87 ARG A O 1
ATOM 691 N N . LEU A 1 88 ? -7.094 0.875 10.367 1.00 90.81 88 LEU A N 1
ATOM 692 C CA . LEU A 1 88 ? -6.363 1.162 9.146 1.00 90.81 88 LEU A CA 1
ATOM 693 C C . LEU A 1 88 ? -5.247 0.146 8.948 1.00 90.81 88 LEU A C 1
ATOM 695 O O . LEU A 1 88 ? -4.443 -0.086 9.852 1.00 90.81 88 LEU A O 1
ATOM 699 N N . THR A 1 89 ? -5.166 -0.392 7.739 1.00 93.75 89 THR A N 1
ATOM 700 C CA . THR A 1 89 ? -4.009 -1.131 7.248 1.00 93.75 89 THR A CA 1
ATOM 701 C C . THR A 1 89 ? -3.230 -0.263 6.265 1.00 93.75 89 THR A C 1
ATOM 703 O O . THR A 1 89 ? -3.776 0.161 5.250 1.00 93.75 89 THR A O 1
ATOM 706 N N . ILE A 1 90 ? -1.946 -0.021 6.526 1.00 94.44 90 ILE A N 1
ATOM 707 C CA . ILE A 1 90 ? -1.044 0.679 5.603 1.00 94.44 90 ILE A CA 1
ATOM 708 C C . ILE A 1 90 ? -0.062 -0.334 5.019 1.00 94.44 90 ILE A C 1
ATOM 710 O O . ILE A 1 90 ? 0.774 -0.896 5.731 1.00 94.44 90 ILE A O 1
ATOM 714 N N . ALA A 1 91 ? -0.151 -0.562 3.712 1.00 95.62 91 ALA A N 1
ATOM 715 C CA . ALA A 1 91 ? 0.767 -1.419 2.979 1.00 95.62 91 ALA A CA 1
ATOM 716 C C . ALA A 1 91 ? 1.958 -0.602 2.454 1.00 95.62 91 ALA A C 1
ATOM 718 O O . ALA A 1 91 ? 1.816 0.195 1.530 1.00 95.62 91 ALA A O 1
ATOM 719 N N . LEU A 1 92 ? 3.137 -0.824 3.032 1.00 96.19 92 LEU A N 1
ATOM 720 C CA . LEU A 1 92 ? 4.408 -0.209 2.655 1.00 96.19 92 LEU A CA 1
ATOM 721 C C . LEU A 1 92 ? 5.048 -1.017 1.519 1.00 96.19 92 LEU A C 1
ATOM 723 O O . LEU A 1 92 ? 5.451 -2.169 1.722 1.00 96.19 92 LEU A O 1
ATOM 727 N N . LEU A 1 93 ? 5.135 -0.434 0.322 1.00 95.94 93 LEU A N 1
ATOM 728 C CA . LEU A 1 93 ? 5.528 -1.149 -0.892 1.00 95.94 93 LEU A CA 1
ATOM 729 C C . LEU A 1 93 ? 7.010 -0.947 -1.232 1.00 95.94 93 LEU A C 1
ATOM 731 O O . LEU A 1 93 ? 7.398 0.052 -1.832 1.00 95.94 93 LEU A O 1
ATOM 735 N N . GLY A 1 94 ? 7.832 -1.953 -0.938 1.00 94.12 94 GLY A N 1
ATOM 736 C CA . GLY A 1 94 ? 9.258 -1.957 -1.263 1.00 94.12 94 GLY A CA 1
ATOM 737 C C . GLY A 1 94 ? 10.165 -1.460 -0.138 1.00 94.12 94 GLY A C 1
ATOM 738 O O . GLY A 1 94 ? 9.715 -0.938 0.881 1.00 94.12 94 GLY A O 1
ATOM 739 N N . ALA A 1 95 ? 11.471 -1.673 -0.315 1.00 91.88 95 ALA A N 1
ATOM 740 C CA . ALA A 1 95 ? 12.471 -1.375 0.710 1.00 91.88 95 ALA A CA 1
ATOM 741 C C . ALA A 1 95 ? 12.583 0.127 0.992 1.00 91.88 95 ALA A C 1
ATOM 743 O O . ALA A 1 95 ? 12.530 0.526 2.147 1.00 91.88 95 ALA A O 1
ATOM 744 N N . ARG A 1 96 ? 12.609 0.956 -0.057 1.00 94.12 96 ARG A N 1
ATOM 745 C CA . ARG A 1 96 ? 12.733 2.416 0.052 1.00 94.12 96 ARG A CA 1
ATOM 746 C C . ARG A 1 96 ? 11.607 3.060 0.851 1.00 94.12 96 ARG A C 1
ATOM 748 O O . ARG A 1 96 ? 11.873 3.855 1.744 1.00 94.12 96 ARG A O 1
ATOM 755 N N . VAL A 1 97 ? 10.357 2.680 0.567 1.00 94.94 97 VAL A N 1
ATOM 756 C CA . VAL A 1 97 ? 9.194 3.148 1.341 1.00 94.94 97 VAL A CA 1
ATOM 757 C C . VAL A 1 97 ? 9.364 2.765 2.805 1.00 94.94 97 VAL A C 1
ATOM 759 O O . VAL A 1 97 ? 9.244 3.613 3.676 1.00 94.94 97 VAL A O 1
ATOM 762 N N . ARG A 1 98 ? 9.705 1.504 3.084 1.00 91.81 98 ARG A N 1
ATOM 763 C CA . ARG A 1 98 ? 9.870 1.017 4.459 1.00 91.81 98 ARG A CA 1
ATOM 764 C C . ARG A 1 98 ? 11.012 1.709 5.194 1.00 91.81 98 ARG A C 1
ATOM 766 O O . ARG A 1 98 ? 10.850 2.021 6.363 1.00 91.81 98 ARG A O 1
ATOM 773 N N . GLU A 1 99 ? 12.138 1.949 4.537 1.00 91.88 99 GLU A N 1
ATOM 774 C CA . GLU A 1 99 ? 13.267 2.686 5.112 1.00 91.88 99 GLU A CA 1
ATOM 775 C C . GLU A 1 99 ? 12.860 4.120 5.456 1.00 91.88 99 GLU A C 1
ATOM 777 O O . GLU A 1 99 ? 13.044 4.544 6.595 1.00 91.88 99 GLU A O 1
ATOM 782 N N . ALA A 1 100 ? 12.229 4.828 4.512 1.00 92.81 100 ALA A N 1
ATOM 783 C CA . ALA A 1 100 ? 11.767 6.197 4.726 1.00 92.81 100 ALA A CA 1
ATOM 784 C C . ALA A 1 100 ? 10.777 6.291 5.890 1.00 92.81 100 ALA A C 1
ATOM 786 O O . ALA A 1 100 ? 10.887 7.190 6.710 1.00 92.81 100 ALA A O 1
ATOM 787 N N . THR A 1 101 ? 9.847 5.343 6.018 1.00 89.75 101 THR A N 1
ATOM 788 C CA . THR A 1 101 ? 8.839 5.366 7.088 1.00 89.75 101 THR A CA 1
ATOM 789 C C . THR A 1 101 ? 9.300 4.708 8.389 1.00 89.75 101 THR A C 1
ATOM 791 O O . THR A 1 101 ? 8.472 4.503 9.276 1.00 89.75 101 THR A O 1
ATOM 794 N N . ARG A 1 102 ? 10.571 4.284 8.497 1.00 86.50 102 ARG A N 1
ATOM 795 C CA . ARG A 1 102 ? 11.082 3.459 9.616 1.00 86.50 102 ARG A CA 1
ATOM 796 C C . ARG A 1 102 ? 10.186 2.244 9.899 1.00 86.50 102 ARG A C 1
ATOM 798 O O . ARG A 1 102 ? 9.919 1.876 11.041 1.00 86.50 102 ARG A O 1
ATOM 805 N N . GLY A 1 103 ? 9.673 1.663 8.819 1.00 78.25 103 GLY A N 1
ATOM 806 C CA . GLY A 1 103 ? 8.819 0.492 8.819 1.00 78.25 103 GLY A CA 1
ATOM 807 C C . GLY A 1 103 ? 9.543 -0.765 9.315 1.00 78.25 103 GLY A C 1
ATOM 808 O O . GLY A 1 103 ? 10.728 -0.750 9.641 1.00 78.25 103 GLY A O 1
ATOM 809 N N . PRO A 1 104 ? 8.836 -1.900 9.344 1.00 69.38 104 PRO A N 1
ATOM 810 C CA . PRO A 1 104 ? 9.331 -3.120 9.959 1.00 69.38 104 PRO A CA 1
ATOM 811 C C . PRO A 1 104 ? 10.490 -3.678 9.135 1.00 69.38 104 PRO A C 1
ATOM 813 O O . PRO A 1 104 ? 10.530 -3.499 7.916 1.00 69.38 104 PRO A O 1
ATOM 816 N N . ALA A 1 105 ? 11.374 -4.444 9.764 1.00 64.12 105 ALA A N 1
ATOM 817 C CA . ALA A 1 105 ? 12.345 -5.315 9.101 1.00 64.12 105 ALA A CA 1
ATOM 818 C C . ALA A 1 105 ? 11.979 -6.791 9.369 1.00 64.12 105 ALA A C 1
ATOM 820 O O . ALA A 1 105 ? 11.341 -7.070 10.386 1.00 64.12 105 ALA A O 1
ATOM 821 N N . PRO A 1 106 ? 12.349 -7.753 8.496 1.00 67.19 106 PRO A N 1
ATOM 822 C CA . PRO A 1 106 ? 13.109 -7.626 7.240 1.00 67.19 106 PRO A CA 1
ATOM 823 C C . PRO A 1 106 ? 12.220 -7.418 6.000 1.00 67.19 106 PRO A C 1
ATOM 825 O O . PRO A 1 106 ? 11.012 -7.631 6.083 1.00 67.19 106 PRO A O 1
ATOM 828 N N . PHE A 1 107 ? 12.815 -7.052 4.849 1.00 63.25 107 PHE A N 1
ATOM 829 C CA . PHE A 1 107 ? 12.173 -6.679 3.564 1.00 63.25 107 PHE A CA 1
ATOM 830 C C . PHE A 1 107 ? 11.390 -7.792 2.823 1.00 63.25 107 PHE A C 1
ATOM 832 O O . PHE A 1 107 ? 11.465 -7.928 1.606 1.00 63.25 107 PHE A O 1
ATOM 839 N N . ARG A 1 108 ? 10.614 -8.582 3.561 1.00 71.94 108 ARG A N 1
ATOM 840 C CA . ARG A 1 108 ? 9.662 -9.593 3.088 1.00 71.94 108 ARG A CA 1
ATOM 841 C C . ARG A 1 108 ? 8.240 -9.218 3.509 1.00 71.94 108 ARG A C 1
ATOM 843 O O . ARG A 1 108 ? 8.050 -8.166 4.127 1.00 71.94 108 ARG A O 1
ATOM 850 N N . VAL A 1 109 ? 7.276 -10.083 3.199 1.00 78.81 109 VAL A N 1
ATOM 851 C CA . VAL A 1 109 ? 5.910 -9.983 3.723 1.00 78.81 109 VAL A CA 1
ATOM 852 C C . VAL A 1 109 ? 5.953 -10.045 5.251 1.00 78.81 109 VAL A C 1
ATOM 854 O O . VAL A 1 109 ? 6.360 -11.050 5.827 1.00 78.81 109 VAL A O 1
ATOM 857 N N . VAL A 1 110 ? 5.590 -8.948 5.910 1.00 79.75 110 VAL A N 1
ATOM 858 C CA . VAL A 1 110 ? 5.547 -8.845 7.377 1.00 79.75 110 VAL A CA 1
ATOM 859 C C . VAL A 1 110 ? 4.422 -7.912 7.796 1.00 79.75 110 VAL A C 1
ATOM 861 O O . VAL A 1 110 ? 4.118 -6.957 7.084 1.00 79.75 110 VAL A O 1
ATOM 864 N N . SER A 1 111 ? 3.843 -8.142 8.971 1.00 83.38 111 SER A N 1
ATOM 865 C CA . SER A 1 111 ? 2.902 -7.213 9.598 1.00 83.38 111 SER A CA 1
ATOM 866 C C . SER A 1 111 ? 3.301 -6.904 11.027 1.00 83.38 111 SER A C 1
ATOM 868 O O . SER A 1 111 ? 3.811 -7.773 11.731 1.00 83.38 111 SER A O 1
ATOM 870 N N . PHE A 1 112 ? 2.955 -5.711 11.485 1.00 81.50 112 PHE A N 1
ATOM 871 C CA . PHE A 1 112 ? 3.018 -5.335 12.888 1.00 81.50 112 PHE A CA 1
ATOM 872 C C . PHE A 1 112 ? 1.870 -4.389 13.212 1.00 81.50 112 PHE A C 1
ATOM 874 O O . PHE A 1 112 ? 1.356 -3.671 12.354 1.00 81.50 112 PHE A O 1
ATOM 881 N N . THR A 1 113 ? 1.447 -4.432 14.468 1.00 82.62 113 THR A N 1
ATOM 882 C CA . THR A 1 113 ? 0.450 -3.505 14.993 1.00 82.62 113 THR A CA 1
ATOM 883 C C . THR A 1 113 ? 1.185 -2.371 15.679 1.00 82.62 113 THR A C 1
ATOM 885 O O . THR A 1 113 ? 2.096 -2.612 16.468 1.00 82.62 113 THR A O 1
ATOM 888 N N . THR A 1 114 ? 0.789 -1.144 15.386 1.00 79.56 114 THR A N 1
ATOM 889 C CA . THR A 1 114 ? 1.344 0.061 15.996 1.00 79.56 114 THR A CA 1
ATOM 890 C C . THR A 1 114 ? 0.221 1.051 16.289 1.00 79.56 114 THR A C 1
ATOM 892 O O . THR A 1 114 ? -0.920 0.857 15.863 1.00 79.56 114 THR A O 1
ATOM 895 N N . TRP A 1 115 ? 0.551 2.109 17.018 1.00 78.19 115 TRP A N 1
ATOM 896 C CA . TRP A 1 115 ? -0.315 3.261 17.194 1.00 78.19 115 TRP A CA 1
ATOM 897 C C . TRP A 1 115 ? 0.245 4.407 16.357 1.00 78.19 115 TRP A C 1
ATOM 899 O O . TRP A 1 115 ? 1.394 4.796 16.545 1.00 78.19 115 TRP A O 1
ATOM 909 N N . GLN A 1 116 ? -0.547 4.914 15.417 1.00 76.81 116 GLN A N 1
ATOM 910 C CA . GLN A 1 116 ? -0.229 6.110 14.638 1.00 76.81 116 GLN A CA 1
ATOM 911 C C . GLN A 1 116 ? -1.278 7.160 14.973 1.00 76.81 116 GLN A C 1
ATOM 913 O O . GLN A 1 116 ? -2.469 6.877 14.865 1.00 76.81 116 GLN A O 1
ATOM 918 N N . SER A 1 117 ? -0.836 8.321 15.452 1.00 75.12 117 SER A N 1
ATOM 919 C CA . SER A 1 117 ? -1.715 9.432 15.839 1.00 75.12 117 SER A CA 1
ATOM 920 C C . SER A 1 117 ? -2.895 8.998 16.735 1.00 75.12 117 SER A C 1
ATOM 922 O O . SER A 1 117 ? -4.065 9.239 16.464 1.00 75.12 117 SER A O 1
ATOM 924 N N . GLY A 1 118 ? -2.599 8.224 17.789 1.00 75.75 118 GLY A N 1
ATOM 925 C CA . GLY A 1 118 ? -3.616 7.719 18.727 1.00 75.75 118 GLY A CA 1
ATOM 926 C C . GLY A 1 118 ? -4.551 6.634 18.169 1.00 75.75 118 GLY A C 1
ATOM 927 O O . GLY A 1 118 ? -5.448 6.180 18.878 1.00 75.75 118 GLY A O 1
ATOM 928 N N . ARG A 1 119 ? -4.331 6.160 16.936 1.00 79.56 119 ARG A N 1
ATOM 929 C CA . ARG A 1 119 ? -5.135 5.130 16.267 1.00 79.56 119 ARG A CA 1
ATOM 930 C C . ARG A 1 119 ? -4.362 3.829 16.104 1.00 79.56 119 ARG A C 1
ATOM 932 O O . ARG A 1 119 ? -3.185 3.823 15.751 1.00 79.56 119 ARG A O 1
ATOM 939 N N . LYS A 1 120 ? -5.041 2.700 16.311 1.00 82.25 120 LYS A N 1
ATOM 940 C CA . LYS A 1 120 ? -4.472 1.376 16.044 1.00 82.25 120 LYS A CA 1
ATOM 941 C C . LYS A 1 120 ? -4.344 1.164 14.532 1.00 82.25 120 LYS A C 1
ATOM 943 O O . LYS A 1 120 ? -5.350 1.101 13.824 1.00 82.25 120 LYS A O 1
ATOM 948 N N . CYS A 1 121 ? -3.114 0.995 14.061 1.00 87.12 121 CYS A N 1
ATOM 949 C CA . CYS A 1 121 ? -2.792 0.754 12.660 1.00 87.12 121 CYS A CA 1
ATOM 950 C C . CYS A 1 121 ? -2.070 -0.584 12.484 1.00 87.12 121 CYS A C 1
ATOM 952 O O . CYS A 1 121 ? -1.192 -0.952 13.268 1.00 87.12 121 CYS A O 1
ATOM 954 N N . HIS A 1 122 ? -2.416 -1.293 11.414 1.00 90.81 122 HIS A N 1
ATOM 955 C CA . HIS A 1 122 ? -1.659 -2.434 10.921 1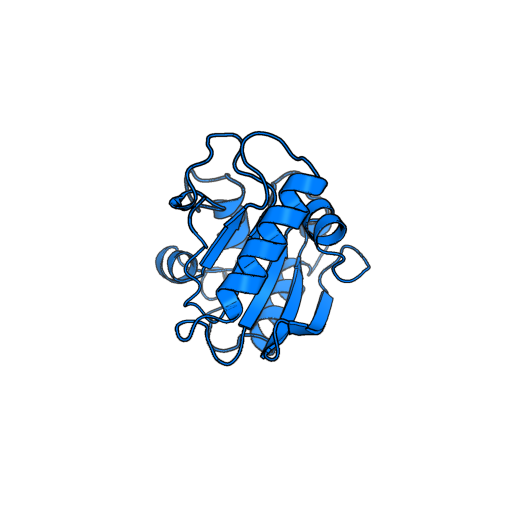.00 90.81 122 HIS A CA 1
ATOM 956 C C . HIS A 1 122 ? -0.725 -1.957 9.821 1.00 90.81 122 HIS A C 1
ATOM 958 O O . HIS A 1 122 ? -1.163 -1.483 8.778 1.00 90.81 122 HIS A O 1
ATOM 964 N N . LEU A 1 123 ? 0.573 -2.079 10.041 1.00 91.75 123 LEU A N 1
ATOM 965 C CA . LEU A 1 123 ? 1.563 -1.775 9.023 1.00 91.75 123 LEU A CA 1
ATOM 966 C C . LEU A 1 123 ? 2.003 -3.091 8.382 1.00 91.75 123 LEU A C 1
ATOM 968 O O . LEU A 1 123 ? 2.463 -4.004 9.070 1.00 91.75 123 LEU A O 1
ATOM 972 N N . VAL A 1 124 ? 1.834 -3.194 7.065 1.00 92.94 124 VAL A N 1
ATOM 973 C CA . VAL A 1 124 ? 2.167 -4.381 6.272 1.00 92.94 124 VAL A CA 1
ATOM 974 C C . VAL A 1 124 ? 3.293 -4.033 5.313 1.00 92.94 124 VAL A C 1
ATOM 976 O O . VAL A 1 124 ? 3.131 -3.200 4.431 1.00 92.94 124 VAL A O 1
ATOM 979 N N . GLY A 1 125 ? 4.447 -4.675 5.454 1.00 93.62 125 GLY A N 1
ATOM 980 C CA . GLY A 1 125 ? 5.519 -4.572 4.471 1.00 93.62 125 GLY A CA 1
ATOM 981 C C . GLY A 1 125 ? 5.282 -5.555 3.332 1.00 93.62 125 GLY A C 1
ATOM 982 O O . GLY A 1 125 ? 5.226 -6.755 3.583 1.00 93.62 125 GLY A O 1
ATOM 983 N N . LEU A 1 126 ? 5.200 -5.073 2.092 1.00 94.94 126 LEU A N 1
ATOM 984 C CA . LEU A 1 126 ? 5.176 -5.911 0.888 1.00 94.94 126 LEU A CA 1
ATOM 985 C C . LEU A 1 126 ? 6.400 -5.612 0.010 1.00 94.94 126 LEU A C 1
ATOM 987 O O . LEU A 1 126 ? 6.892 -4.479 0.007 1.00 94.94 126 LEU A O 1
ATOM 991 N N . PRO A 1 127 ? 6.909 -6.590 -0.760 1.00 94.88 127 PRO A N 1
ATOM 992 C CA . PRO A 1 127 ? 7.890 -6.307 -1.799 1.00 94.88 127 PRO A CA 1
ATOM 993 C C . PRO A 1 127 ? 7.367 -5.289 -2.826 1.00 94.88 127 PRO A C 1
ATOM 995 O O . PRO A 1 127 ? 6.163 -5.165 -3.058 1.00 94.88 127 PRO A O 1
ATOM 998 N N . HIS A 1 128 ? 8.277 -4.562 -3.477 1.00 94.94 128 HIS A N 1
ATOM 999 C CA . HIS A 1 128 ? 7.896 -3.580 -4.494 1.00 94.94 128 HIS A CA 1
ATOM 1000 C C . HIS A 1 128 ? 7.173 -4.280 -5.669 1.00 94.94 128 HIS A C 1
ATOM 1002 O O . HIS A 1 128 ? 7.649 -5.313 -6.141 1.00 94.94 128 HIS A O 1
ATOM 1008 N N . PRO A 1 129 ? 6.065 -3.746 -6.214 1.00 94.69 129 PRO A N 1
ATOM 1009 C CA . PRO A 1 129 ? 5.272 -4.429 -7.247 1.00 94.69 129 PRO A CA 1
ATOM 1010 C C . PRO A 1 129 ? 5.859 -4.349 -8.669 1.00 94.69 129 PRO A C 1
ATOM 1012 O O . PRO A 1 129 ? 5.184 -4.665 -9.649 1.00 94.69 129 PRO A O 1
ATOM 1015 N N . SER A 1 130 ? 7.107 -3.902 -8.836 1.00 90.31 130 SER A N 1
ATOM 1016 C CA . SER A 1 130 ? 7.727 -3.856 -10.167 1.00 90.31 130 SER A CA 1
ATOM 1017 C C . SER A 1 130 ? 7.972 -5.267 -10.686 1.00 90.31 130 SER A C 1
ATOM 1019 O O . SER A 1 130 ? 8.328 -6.168 -9.933 1.00 90.31 130 SER A O 1
ATOM 1021 N N . GLY A 1 131 ? 7.906 -5.442 -12.008 1.00 87.06 131 GLY A N 1
ATOM 1022 C CA . GLY A 1 131 ? 8.248 -6.723 -12.643 1.00 87.06 131 GLY A CA 1
ATOM 1023 C C . GLY A 1 131 ? 9.714 -7.142 -12.481 1.00 87.06 131 GLY A C 1
ATOM 1024 O O . GLY A 1 131 ? 10.079 -8.230 -12.897 1.00 87.06 131 GLY A O 1
ATOM 1025 N N . ARG A 1 132 ? 10.559 -6.284 -11.893 1.00 89.06 132 ARG A N 1
ATOM 1026 C CA . ARG A 1 132 ? 11.971 -6.567 -11.597 1.00 89.06 132 ARG A CA 1
ATOM 1027 C C . ARG A 1 132 ? 12.177 -7.120 -10.182 1.00 89.06 132 ARG A C 1
ATOM 1029 O O . ARG A 1 132 ? 13.284 -7.537 -9.854 1.00 89.06 132 ARG A O 1
ATOM 1036 N N . CYS A 1 133 ? 11.151 -7.090 -9.329 1.00 92.06 133 CYS A N 1
ATOM 1037 C CA . CYS A 1 133 ? 11.256 -7.558 -7.954 1.00 92.06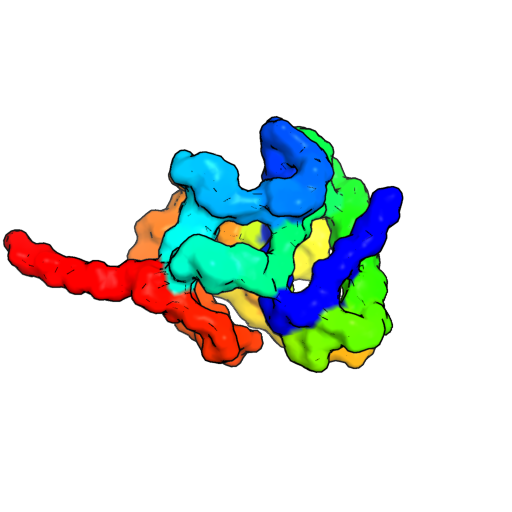 133 CYS A CA 1
ATOM 1038 C C . CYS A 1 133 ? 11.224 -9.093 -7.908 1.00 92.06 133 CYS A C 1
ATOM 1040 O O . CYS A 1 133 ? 10.184 -9.708 -8.127 1.00 92.06 133 CYS A O 1
ATOM 1042 N N . ARG A 1 134 ? 12.374 -9.706 -7.604 1.00 91.56 134 ARG A N 1
ATOM 1043 C CA . ARG A 1 134 ? 12.540 -11.170 -7.567 1.00 91.56 134 ARG A CA 1
ATOM 1044 C C . ARG A 1 134 ? 11.834 -11.841 -6.389 1.00 91.56 134 ARG A C 1
ATOM 1046 O O . ARG A 1 134 ? 11.599 -13.040 -6.445 1.00 91.56 134 ARG A O 1
ATOM 1053 N N . GLU A 1 135 ? 11.480 -11.089 -5.346 1.00 92.44 135 GLU A N 1
ATOM 1054 C CA . GLU A 1 135 ? 10.750 -11.625 -4.188 1.00 92.44 135 GLU A CA 1
ATOM 1055 C C . GLU A 1 135 ? 9.416 -12.253 -4.599 1.00 92.44 135 GLU A C 1
ATOM 1057 O O . GLU A 1 135 ? 9.051 -13.302 -4.080 1.00 92.44 135 GLU A O 1
ATOM 1062 N N . TRP A 1 136 ? 8.734 -11.681 -5.597 1.00 93.25 136 TRP A N 1
ATOM 1063 C CA . TRP A 1 136 ? 7.481 -12.232 -6.115 1.00 93.25 136 TRP A CA 1
ATOM 1064 C C . TRP A 1 136 ? 7.645 -13.543 -6.893 1.00 93.25 136 TRP A C 1
ATOM 1066 O O . TRP A 1 136 ? 6.654 -14.233 -7.108 1.00 93.25 136 TRP A O 1
ATOM 1076 N N . ASN A 1 137 ? 8.871 -13.912 -7.276 1.00 91.38 137 ASN A N 1
ATOM 1077 C CA . ASN A 1 137 ? 9.156 -15.187 -7.938 1.00 91.38 137 ASN A CA 1
ATOM 1078 C C . ASN A 1 137 ? 9.377 -16.328 -6.935 1.00 91.38 137 ASN A C 1
ATOM 1080 O O . ASN A 1 137 ? 9.479 -17.484 -7.344 1.00 91.38 137 ASN A O 1
ATOM 1084 N N . LYS A 1 138 ? 9.492 -16.029 -5.633 1.00 93.12 138 LYS A N 1
ATOM 1085 C CA . LYS A 1 138 ? 9.625 -17.067 -4.609 1.00 93.12 138 LYS A CA 1
ATOM 1086 C C . LYS A 1 138 ? 8.313 -17.857 -4.515 1.00 93.12 138 LYS A C 1
ATOM 1088 O O . LYS A 1 138 ? 7.246 -17.237 -4.446 1.00 93.12 138 LYS A O 1
ATOM 1093 N N . PRO A 1 139 ? 8.366 -19.201 -4.481 1.00 94.44 139 PRO A N 1
ATOM 1094 C CA . PRO A 1 139 ? 7.171 -20.021 -4.319 1.00 94.44 139 PRO A CA 1
ATOM 1095 C C . PRO A 1 139 ? 6.342 -19.576 -3.106 1.00 94.44 139 PRO A C 1
ATOM 1097 O O . PRO A 1 139 ? 6.879 -19.393 -2.017 1.00 94.44 139 PRO A O 1
ATOM 1100 N N . GLY A 1 140 ? 5.039 -19.371 -3.306 1.00 93.19 140 GLY A N 1
ATOM 1101 C CA . GLY A 1 140 ? 4.100 -19.002 -2.241 1.00 93.19 140 GLY A CA 1
ATOM 1102 C C . GLY A 1 140 ? 4.127 -17.536 -1.786 1.00 93.19 140 GLY A C 1
ATOM 1103 O O . GLY A 1 140 ? 3.290 -17.169 -0.966 1.00 93.19 140 GLY A O 1
ATOM 1104 N N . ALA A 1 141 ? 5.000 -16.671 -2.318 1.00 93.06 141 ALA A N 1
ATOM 1105 C CA . ALA A 1 141 ? 5.095 -15.269 -1.878 1.00 93.06 141 ALA A CA 1
ATOM 1106 C C . ALA A 1 141 ? 3.784 -14.479 -2.067 1.00 93.06 141 ALA A C 1
ATOM 1108 O O . ALA A 1 141 ? 3.384 -13.693 -1.207 1.00 93.06 141 ALA A O 1
ATOM 1109 N N . VAL A 1 142 ? 3.087 -14.704 -3.187 1.00 95.19 142 VAL A N 1
ATOM 1110 C CA . VAL A 1 142 ? 1.781 -14.079 -3.462 1.00 95.19 142 VAL A CA 1
ATOM 1111 C C . VAL A 1 142 ? 0.713 -14.583 -2.488 1.00 95.19 142 VAL A C 1
ATOM 1113 O O . VAL A 1 142 ? -0.052 -13.784 -1.945 1.00 95.19 142 VAL A O 1
ATOM 1116 N N . ASP A 1 143 ? 0.680 -15.889 -2.225 1.00 95.12 143 ASP A N 1
ATOM 1117 C CA . ASP A 1 143 ? -0.291 -16.490 -1.306 1.00 95.12 143 ASP A CA 1
ATOM 1118 C C . ASP A 1 143 ? -0.040 -16.065 0.140 1.00 95.12 143 ASP A C 1
ATOM 1120 O O . ASP A 1 143 ? -0.987 -15.805 0.880 1.00 95.12 143 ASP A O 1
ATOM 1124 N N . GLU A 1 144 ? 1.225 -15.926 0.536 1.00 94.69 144 GLU A N 1
ATOM 1125 C CA . GLU A 1 144 ? 1.622 -15.369 1.825 1.00 94.69 144 GLU A CA 1
ATOM 1126 C C . GLU A 1 144 ? 1.157 -13.918 1.984 1.00 94.69 144 GLU A C 1
ATOM 1128 O O . GLU A 1 144 ? 0.522 -13.598 2.991 1.00 94.69 144 GLU A O 1
ATOM 1133 N N . ALA A 1 145 ? 1.389 -13.063 0.982 1.00 95.00 145 ALA A N 1
ATOM 1134 C CA . ALA A 1 145 ? 0.909 -11.683 0.995 1.00 95.00 145 ALA A CA 1
ATOM 1135 C C . ALA A 1 145 ? -0.619 -11.613 1.136 1.00 95.00 145 ALA A C 1
ATOM 1137 O O . ALA A 1 145 ? -1.131 -10.903 2.001 1.00 95.00 145 ALA A O 1
ATOM 1138 N N . ARG A 1 146 ? -1.358 -12.388 0.333 1.00 96.44 146 ARG A N 1
ATOM 1139 C CA . ARG A 1 146 ? -2.829 -12.428 0.384 1.00 96.44 146 ARG A CA 1
ATOM 1140 C C . ARG A 1 146 ? -3.344 -12.977 1.711 1.00 96.44 146 ARG A C 1
ATOM 1142 O O . ARG A 1 146 ? -4.287 -12.421 2.266 1.00 96.44 146 ARG A O 1
ATOM 1149 N N . ARG A 1 147 ? -2.739 -14.047 2.238 1.00 95.44 147 ARG A N 1
ATOM 1150 C CA . ARG A 1 147 ? -3.099 -14.625 3.542 1.00 95.44 147 ARG A CA 1
ATOM 1151 C C . ARG A 1 147 ? -2.944 -13.592 4.651 1.00 95.44 147 ARG A C 1
ATOM 1153 O O . ARG A 1 147 ? -3.864 -13.435 5.445 1.00 95.44 147 ARG A O 1
ATOM 1160 N N . LEU A 1 148 ? -1.819 -12.879 4.678 1.00 94.31 148 LEU A N 1
ATOM 1161 C CA . LEU A 1 148 ? -1.584 -11.840 5.672 1.00 94.31 148 LEU A CA 1
ATOM 1162 C C . LEU A 1 148 ? -2.598 -10.696 5.545 1.00 94.31 148 LEU A C 1
ATOM 1164 O O . LEU A 1 148 ? -3.179 -10.273 6.539 1.00 94.31 148 LEU A O 1
ATOM 1168 N N . LEU A 1 149 ? -2.857 -10.223 4.326 1.00 95.31 149 LEU A N 1
ATOM 1169 C CA . LEU A 1 149 ? -3.815 -9.142 4.088 1.00 95.31 149 LEU A CA 1
ATOM 1170 C C . LEU A 1 149 ? -5.243 -9.515 4.509 1.00 95.31 149 LEU A C 1
ATOM 1172 O O . LEU A 1 149 ? -5.921 -8.694 5.120 1.00 95.31 149 LEU A O 1
ATOM 1176 N N . ARG A 1 150 ? -5.673 -10.767 4.297 1.00 95.88 150 ARG A N 1
ATOM 1177 C CA . ARG A 1 150 ? -6.962 -11.268 4.815 1.00 95.88 150 ARG A CA 1
ATOM 1178 C C . ARG A 1 150 ? -7.044 -11.249 6.339 1.00 95.88 150 ARG A C 1
ATOM 1180 O O . ARG A 1 150 ? -8.133 -11.089 6.871 1.00 95.88 150 ARG A O 1
ATOM 1187 N N . GLN A 1 151 ? -5.925 -11.420 7.044 1.00 93.62 151 GLN A N 1
ATOM 1188 C CA . GLN A 1 151 ? -5.912 -11.375 8.509 1.00 93.62 151 GLN A CA 1
ATOM 1189 C C . GLN A 1 151 ? -6.077 -9.949 9.045 1.00 93.62 151 GLN A C 1
ATOM 1191 O O . GLN A 1 151 ? -6.742 -9.760 10.061 1.00 93.62 151 GLN A O 1
ATOM 1196 N N . VAL A 1 152 ? -5.470 -8.955 8.388 1.00 92.19 152 VAL A N 1
ATOM 1197 C CA . VAL A 1 152 ? -5.435 -7.568 8.895 1.00 92.19 152 VAL A CA 1
ATOM 1198 C C . VAL A 1 152 ? -6.508 -6.651 8.300 1.00 92.19 152 VAL A C 1
ATOM 1200 O O . VAL A 1 152 ? -6.843 -5.644 8.916 1.00 92.19 152 VAL A O 1
ATOM 1203 N N . ALA A 1 153 ? -7.054 -7.002 7.135 1.00 94.12 153 ALA A N 1
ATOM 1204 C CA . ALA A 1 153 ? -8.104 -6.268 6.427 1.00 94.12 153 ALA A CA 1
ATOM 1205 C C . ALA A 1 153 ? -9.098 -7.251 5.764 1.00 94.12 153 ALA A C 1
ATOM 1207 O O . ALA A 1 153 ? -9.139 -7.352 4.533 1.00 94.12 153 ALA A O 1
ATOM 1208 N N . PRO A 1 154 ? -9.843 -8.054 6.549 1.00 94.31 154 PRO A N 1
ATOM 1209 C CA . PRO A 1 154 ? -10.725 -9.110 6.037 1.00 94.31 154 PRO A CA 1
ATOM 1210 C C . PRO A 1 154 ? -11.887 -8.606 5.167 1.00 94.31 154 PRO A C 1
ATOM 1212 O O . PRO A 1 154 ? -12.461 -9.379 4.407 1.00 94.31 154 PRO A O 1
ATOM 1215 N N . GLU A 1 155 ? -12.243 -7.328 5.270 1.00 93.31 155 GLU A N 1
ATOM 1216 C CA . GLU A 1 155 ? -13.307 -6.683 4.499 1.00 93.31 155 GLU A CA 1
ATOM 1217 C C . GLU A 1 155 ? -12.953 -6.453 3.023 1.00 93.31 155 GLU A C 1
ATOM 1219 O O . GLU A 1 155 ? -13.837 -6.198 2.205 1.00 93.31 155 GLU A O 1
ATOM 1224 N N . VAL A 1 156 ? -11.667 -6.534 2.668 1.00 95.38 156 VAL A N 1
ATOM 1225 C CA . VAL A 1 156 ? -11.215 -6.385 1.284 1.00 95.38 156 VAL A CA 1
ATOM 1226 C C . VAL A 1 156 ? -11.167 -7.760 0.601 1.00 95.38 156 VAL A C 1
ATOM 1228 O O . VAL A 1 156 ? -10.640 -8.718 1.173 1.00 95.38 156 VAL A O 1
ATOM 1231 N N . PRO A 1 157 ? -11.661 -7.882 -0.644 1.00 95.88 157 PRO A N 1
ATOM 1232 C CA . PRO A 1 157 ? -11.780 -9.164 -1.340 1.00 95.88 157 PRO A CA 1
ATOM 1233 C C . PRO A 1 157 ? -10.456 -9.721 -1.911 1.00 95.88 157 PRO A C 1
ATOM 1235 O O . PRO A 1 157 ? -10.285 -9.940 -3.113 1.00 95.88 157 PRO A O 1
ATOM 1238 N N . TRP A 1 158 ? -9.462 -9.949 -1.056 1.00 96.31 158 TRP A N 1
ATOM 1239 C CA . TRP A 1 158 ? -8.132 -10.396 -1.473 1.00 96.31 158 TRP A CA 1
ATOM 1240 C C . TRP A 1 158 ? -8.164 -11.737 -2.214 1.00 96.31 158 TRP A C 1
ATOM 1242 O O . TRP A 1 158 ? -8.583 -12.763 -1.666 1.00 96.31 158 TRP A O 1
ATOM 1252 N N . GLY A 1 159 ? -7.605 -11.770 -3.424 1.00 92.31 159 GLY A N 1
ATOM 1253 C CA . GLY A 1 159 ? -7.510 -12.994 -4.217 1.00 92.31 159 GLY A CA 1
ATOM 1254 C C . GLY A 1 159 ? -8.792 -13.411 -4.942 1.00 92.31 159 GLY A C 1
ATOM 1255 O O . GLY A 1 159 ? -8.804 -14.523 -5.459 1.00 92.31 159 GLY A O 1
ATOM 1256 N N . GLU A 1 160 ? -9.835 -12.572 -4.997 1.00 86.00 160 GLU A N 1
ATOM 1257 C CA . GLU A 1 160 ? -11.054 -12.843 -5.784 1.00 86.00 160 GLU A CA 1
ATOM 1258 C C . GLU A 1 160 ? -10.745 -13.161 -7.251 1.00 86.00 160 GLU A C 1
ATOM 1260 O O . GLU A 1 160 ? -11.337 -14.052 -7.855 1.00 86.00 160 GLU A O 1
ATOM 1265 N N . VAL A 1 161 ? -9.793 -12.432 -7.830 1.00 77.62 161 VAL A N 1
ATOM 1266 C CA . VAL A 1 161 ? -9.399 -12.569 -9.228 1.00 77.62 161 VAL A CA 1
ATOM 1267 C C . VAL A 1 161 ? -8.053 -13.281 -9.273 1.00 77.62 161 VAL A C 1
ATOM 1269 O O . VAL A 1 161 ? -7.014 -12.690 -8.971 1.00 77.62 161 VAL A O 1
ATOM 1272 N N . GLY A 1 162 ? -8.064 -14.564 -9.641 1.00 56.84 162 GLY A N 1
ATOM 1273 C CA . GLY A 1 162 ? -6.839 -15.350 -9.819 1.00 56.84 162 GLY A CA 1
ATOM 1274 C C . GLY A 1 162 ? -6.783 -16.702 -9.111 1.00 56.84 162 GLY A C 1
ATOM 1275 O O . GLY A 1 162 ? -5.707 -17.289 -9.077 1.00 56.84 162 GLY A O 1
ATOM 1276 N N . ALA A 1 163 ? -7.901 -17.249 -8.621 1.00 46.28 163 ALA A N 1
ATOM 1277 C CA . ALA A 1 163 ? -8.037 -18.702 -8.488 1.00 46.28 163 ALA A CA 1
ATOM 1278 C C . ALA A 1 163 ? -8.268 -19.333 -9.879 1.00 46.28 163 ALA A C 1
ATOM 1280 O O . ALA A 1 163 ? -9.251 -20.031 -10.112 1.00 46.28 163 ALA A O 1
ATOM 1281 N N . SER A 1 164 ? -7.393 -19.040 -10.846 1.00 41.03 164 SER A N 1
ATO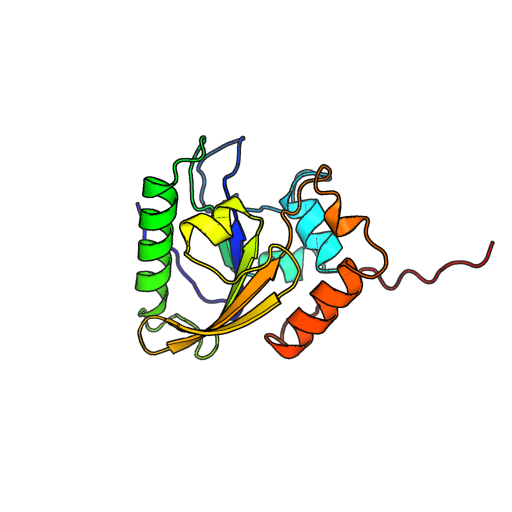M 1282 C CA . SER A 1 164 ? -7.309 -19.859 -12.050 1.00 41.03 164 SER A CA 1
ATOM 1283 C C . SER A 1 164 ? -6.766 -21.207 -11.597 1.00 41.03 164 SER A C 1
ATOM 1285 O O . SER A 1 164 ? -5.611 -21.300 -11.172 1.00 41.03 164 SER A O 1
ATOM 1287 N N . LYS A 1 165 ? -7.633 -22.223 -11.623 1.00 36.03 165 LYS A N 1
ATOM 1288 C CA . LYS A 1 165 ? -7.251 -23.631 -11.544 1.00 36.03 165 LYS A CA 1
ATOM 1289 C C . LYS A 1 165 ? -5.981 -23.830 -12.376 1.00 36.03 165 LYS A C 1
ATOM 1291 O O . LYS A 1 165 ? -5.903 -23.325 -13.494 1.00 36.03 165 LYS A O 1
ATOM 1296 N N . LYS A 1 166 ? -4.997 -24.548 -11.830 1.00 35.19 166 LYS A N 1
ATOM 1297 C CA . LYS A 1 166 ? -4.073 -25.283 -12.692 1.00 35.19 166 LYS A CA 1
ATOM 1298 C C . LYS A 1 166 ? -4.972 -26.157 -13.564 1.00 35.19 166 LYS A C 1
ATOM 1300 O O . LYS A 1 166 ? -5.632 -27.044 -13.035 1.00 35.19 166 LYS A O 1
ATOM 1305 N N . GLU A 1 167 ? -5.111 -25.812 -14.835 1.00 37.41 167 GLU A N 1
ATOM 1306 C CA . GLU A 1 167 ? -5.532 -26.798 -15.816 1.00 37.41 167 GLU A CA 1
ATOM 1307 C C . GLU A 1 167 ? -4.376 -27.784 -15.894 1.00 37.41 167 GLU A C 1
ATOM 1309 O O . GLU A 1 167 ? -3.247 -27.410 -16.218 1.00 37.41 167 GLU A O 1
ATOM 1314 N N . ASP A 1 168 ? -4.657 -28.999 -15.433 1.00 39.25 168 ASP A N 1
ATOM 1315 C CA . ASP A 1 168 ? -3.802 -30.155 -15.618 1.00 39.25 168 ASP A CA 1
ATOM 1316 C C . ASP A 1 168 ? -3.519 -30.292 -17.120 1.00 39.25 168 ASP A C 1
ATOM 1318 O O . ASP A 1 168 ? -4.440 -30.449 -17.926 1.00 39.25 168 ASP A O 1
ATOM 1322 N N . ALA A 1 169 ? -2.242 -30.179 -17.474 1.00 36.50 169 ALA A N 1
ATOM 1323 C CA . ALA A 1 169 ? -1.684 -30.573 -18.757 1.00 36.50 169 ALA A CA 1
ATOM 1324 C C . ALA A 1 169 ? -0.623 -31.641 -18.495 1.00 36.50 169 ALA A C 1
ATOM 1326 O O . ALA A 1 169 ? 0.152 -31.459 -17.523 1.00 36.50 169 ALA A O 1
#

pLDDT: mean 87.99, std 13.0, range [35.19, 97.62]